Protein AF-A0A915E0U8-F1 (afdb_monomer_lite)

InterPro domains:
  IPR045867 DNA-directed RNA polymerase, subunit beta-prime [PTHR19376] (3-49)

Radius of gyration: 23.23 Å; chains: 1; bounding box: 50×38×50 Å

Sequence (68 aa):
MIRYSFEETVNILVEAAIHCEIDPVKGVSENIMLGQLAKVGTGCFDVVLDKKNARRGWKFKLVSSQVP

Secondary structure (DSSP, 8-state):
-TTTTSS-HHHHHHHHHHTTPPP---SHHHHHHTT---SSGGGGS-----HHHHHHHHHHHHHHTS--

Structure (mmCIF, N/CA/C/O backbone):
data_AF-A0A915E0U8-F1
#
_entry.id   AF-A0A915E0U8-F1
#
loop_
_atom_site.group_PDB
_atom_site.id
_atom_site.type_symbol
_atom_site.label_atom_id
_atom_site.label_alt_id
_atom_site.label_comp_id
_atom_site.label_asym_id
_atom_site.label_entity_id
_atom_site.label_seq_id
_atom_site.pdbx_PDB_ins_code
_atom_site.Cartn_x
_atom_site.Cartn_y
_atom_site.Cartn_z
_atom_site.occupancy
_atom_site.B_iso_or_equiv
_atom_site.auth_seq_id
_atom_site.auth_comp_id
_atom_site.auth_asym_id
_atom_site.auth_atom_id
_atom_site.pdbx_PDB_model_num
ATOM 1 N N . MET A 1 1 ? 8.933 -3.844 -8.031 1.00 65.88 1 MET A N 1
ATOM 2 C CA . MET A 1 1 ? 8.770 -2.376 -8.086 1.00 65.88 1 MET A CA 1
ATOM 3 C C . MET A 1 1 ? 10.007 -1.645 -7.638 1.00 65.88 1 MET A C 1
ATOM 5 O O . MET A 1 1 ? 10.530 -0.856 -8.411 1.00 65.88 1 MET A O 1
ATOM 9 N N . ILE A 1 2 ? 10.557 -1.985 -6.472 1.00 69.50 2 ILE A N 1
ATOM 10 C CA . ILE A 1 2 ? 11.794 -1.384 -5.942 1.00 69.50 2 ILE A CA 1
ATOM 11 C C . ILE A 1 2 ? 12.957 -1.331 -6.959 1.00 69.50 2 ILE A C 1
ATOM 13 O O . ILE A 1 2 ? 13.680 -0.341 -6.996 1.00 69.50 2 ILE A O 1
ATOM 17 N N . ARG A 1 3 ? 13.131 -2.351 -7.816 1.00 70.62 3 ARG A N 1
ATOM 18 C CA . ARG A 1 3 ? 14.241 -2.388 -8.789 1.00 70.62 3 ARG A CA 1
ATOM 19 C C . ARG A 1 3 ? 14.052 -1.495 -10.017 1.00 70.62 3 ARG A C 1
ATOM 21 O O . ARG A 1 3 ? 15.024 -0.925 -10.474 1.00 70.62 3 ARG A O 1
ATOM 28 N N . TYR A 1 4 ? 12.829 -1.331 -10.523 1.00 74.12 4 TYR A N 1
ATOM 29 C CA . TYR A 1 4 ? 12.570 -0.461 -11.680 1.00 74.12 4 TYR A CA 1
ATOM 30 C C . TYR A 1 4 ? 12.282 0.994 -11.283 1.00 74.12 4 TYR A C 1
ATOM 32 O O . TYR A 1 4 ? 12.134 1.848 -12.149 1.00 74.12 4 TYR A O 1
ATOM 40 N N . SER A 1 5 ? 12.204 1.299 -9.981 1.00 72.25 5 SER A N 1
ATOM 41 C CA . SER A 1 5 ? 12.062 2.674 -9.489 1.00 72.25 5 SER A CA 1
ATOM 42 C C . SER A 1 5 ? 13.355 3.497 -9.522 1.00 72.25 5 SER A C 1
ATOM 44 O O . SER A 1 5 ? 13.306 4.682 -9.194 1.00 72.25 5 SER A O 1
ATOM 46 N N . PHE A 1 6 ? 14.499 2.909 -9.899 1.00 70.19 6 PHE A N 1
ATOM 47 C CA . PHE A 1 6 ? 15.771 3.629 -9.958 1.00 70.19 6 PHE A CA 1
ATOM 48 C C . PHE A 1 6 ? 16.699 3.073 -11.052 1.00 70.19 6 PHE A C 1
ATOM 50 O O . PHE A 1 6 ? 17.289 2.017 -10.865 1.00 70.19 6 PHE A O 1
ATOM 57 N N . GLU A 1 7 ? 16.794 3.822 -12.161 1.00 69.38 7 GLU A N 1
ATOM 58 C CA . GLU A 1 7 ? 17.523 3.527 -13.414 1.00 69.38 7 GLU A CA 1
ATOM 59 C C . GLU A 1 7 ? 17.215 2.157 -14.074 1.00 69.38 7 GLU A C 1
ATOM 61 O O . GLU A 1 7 ? 16.697 1.237 -13.458 1.00 69.38 7 GLU A O 1
ATOM 66 N N . GLU A 1 8 ? 17.391 2.051 -15.398 1.00 73.06 8 GLU A N 1
ATOM 67 C CA . GLU A 1 8 ? 17.076 0.837 -16.195 1.00 73.06 8 GLU A CA 1
ATOM 68 C C . GLU A 1 8 ? 15.627 0.280 -16.105 1.00 73.06 8 GLU A C 1
ATOM 70 O O . GLU A 1 8 ? 15.375 -0.913 -16.279 1.00 73.06 8 GLU A O 1
ATOM 75 N N . THR A 1 9 ? 14.636 1.161 -15.930 1.00 76.44 9 THR A N 1
ATOM 76 C CA . THR A 1 9 ? 13.195 0.826 -15.792 1.00 76.44 9 THR A CA 1
ATOM 77 C C . THR A 1 9 ? 12.660 -0.165 -16.842 1.00 76.44 9 THR A C 1
ATOM 79 O O . THR A 1 9 ? 11.919 -1.086 -16.504 1.00 76.44 9 THR A O 1
ATOM 82 N N . VAL A 1 10 ? 13.005 0.019 -18.123 1.00 82.56 10 VAL A N 1
ATOM 83 C CA . VAL A 1 10 ? 12.415 -0.755 -19.235 1.00 82.56 10 VAL A CA 1
ATOM 84 C C . VAL A 1 10 ? 12.936 -2.190 -19.267 1.00 82.56 10 VAL A C 1
ATOM 86 O O . VAL A 1 10 ? 12.150 -3.115 -19.455 1.00 82.56 10 VAL A O 1
ATOM 89 N N . ASN A 1 11 ? 14.239 -2.388 -19.057 1.00 83.62 11 ASN A N 1
ATOM 90 C CA . ASN A 1 11 ? 14.860 -3.710 -19.139 1.00 83.62 11 ASN A CA 1
ATOM 91 C C . ASN A 1 11 ? 14.322 -4.640 -18.038 1.00 83.62 11 ASN A C 1
ATOM 93 O O . ASN A 1 11 ? 13.899 -5.762 -18.304 1.00 83.62 11 ASN A O 1
ATOM 97 N N . ILE A 1 12 ? 14.219 -4.105 -16.819 1.00 84.31 12 ILE A N 1
ATOM 98 C CA . ILE A 1 12 ? 13.702 -4.820 -15.647 1.00 84.31 12 ILE A CA 1
ATOM 99 C C . ILE A 1 12 ? 12.213 -5.161 -15.820 1.00 84.31 12 ILE A C 1
ATOM 101 O O . ILE A 1 12 ? 11.773 -6.239 -15.426 1.00 84.31 12 ILE A O 1
ATOM 105 N N . LEU A 1 13 ? 11.422 -4.270 -16.433 1.00 85.00 13 LEU A N 1
ATOM 106 C CA . LEU A 1 13 ? 10.001 -4.527 -16.686 1.00 85.00 13 LEU A CA 1
ATOM 107 C C . LEU A 1 13 ? 9.794 -5.656 -17.707 1.00 85.00 13 LEU A C 1
ATOM 109 O O . LEU A 1 13 ? 8.900 -6.484 -17.540 1.00 85.00 13 LEU A O 1
ATOM 113 N N . VAL A 1 14 ? 1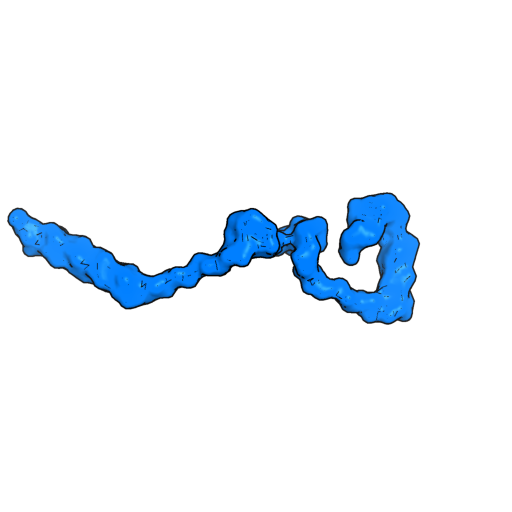0.619 -5.695 -18.757 1.00 87.75 14 VAL A N 1
ATOM 114 C CA . VAL A 1 14 ? 10.566 -6.740 -19.790 1.00 87.75 14 VAL A CA 1
ATOM 115 C C . VAL A 1 14 ? 10.962 -8.097 -19.208 1.00 87.75 14 VAL A C 1
ATOM 117 O O . VAL A 1 14 ? 10.268 -9.083 -19.445 1.00 87.75 14 VAL A O 1
ATOM 120 N N . GLU A 1 15 ? 12.020 -8.153 -18.400 1.00 87.25 15 GLU A N 1
ATOM 121 C CA . GLU A 1 15 ? 12.445 -9.385 -17.727 1.00 87.25 15 GLU A CA 1
ATOM 122 C C . GLU A 1 15 ? 11.365 -9.915 -16.769 1.00 87.25 15 GLU A C 1
ATOM 124 O O . GLU A 1 15 ? 11.031 -11.101 -16.812 1.00 87.25 15 GLU A O 1
ATOM 129 N N . ALA A 1 16 ? 10.741 -9.035 -15.982 1.00 86.25 16 ALA A N 1
ATOM 130 C CA . ALA A 1 16 ? 9.636 -9.394 -15.094 1.00 86.25 16 ALA A CA 1
ATOM 131 C C . ALA A 1 16 ? 8.400 -9.902 -15.862 1.00 86.25 16 ALA A C 1
ATOM 133 O O . ALA A 1 16 ? 7.743 -10.847 -15.422 1.00 86.25 16 ALA A O 1
ATOM 134 N N . ALA A 1 17 ? 8.092 -9.315 -17.027 1.00 88.06 17 ALA A N 1
ATOM 135 C CA . ALA A 1 17 ? 6.977 -9.744 -17.872 1.00 88.06 17 ALA A CA 1
ATOM 136 C C . ALA A 1 17 ? 7.206 -11.140 -18.474 1.00 88.06 17 ALA A C 1
ATOM 138 O O . ALA A 1 17 ? 6.284 -11.955 -18.495 1.00 88.06 17 ALA A O 1
ATOM 139 N N . ILE A 1 18 ? 8.435 -11.439 -18.912 1.00 92.75 18 ILE A N 1
ATOM 140 C CA . ILE A 1 18 ? 8.812 -12.763 -19.434 1.00 92.75 18 ILE A CA 1
ATOM 141 C C . ILE A 1 18 ? 8.672 -13.837 -18.347 1.00 92.75 18 ILE A C 1
ATOM 143 O O . ILE A 1 18 ? 8.170 -14.927 -18.619 1.00 92.75 18 ILE A O 1
ATOM 147 N N . HIS A 1 19 ? 9.066 -13.523 -17.112 1.00 90.75 19 HIS A N 1
ATOM 148 C CA . HIS A 1 19 ? 9.014 -14.458 -15.985 1.00 90.75 19 HIS A CA 1
ATOM 149 C C . HIS A 1 19 ? 7.678 -14.455 -15.224 1.00 90.75 19 HIS A C 1
ATOM 151 O O . HIS A 1 19 ? 7.533 -15.206 -14.260 1.00 90.75 19 HIS A O 1
ATOM 157 N N . CYS A 1 20 ? 6.693 -13.652 -15.651 1.00 88.00 20 CYS A N 1
ATOM 158 C CA . CYS A 1 20 ? 5.416 -13.467 -14.95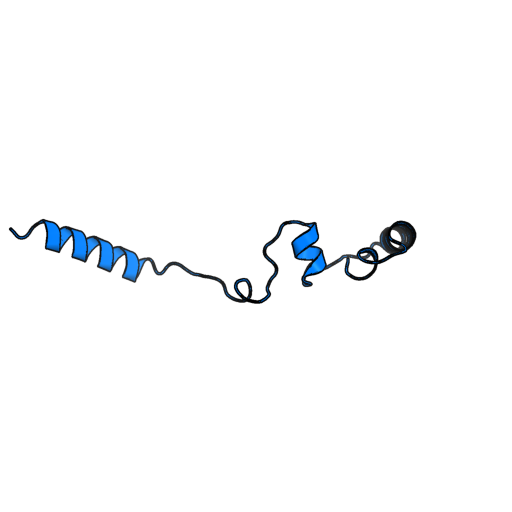2 1.00 88.00 20 CYS A CA 1
ATOM 159 C C . CYS A 1 20 ? 5.599 -13.166 -13.451 1.00 88.00 20 CYS A C 1
ATOM 161 O O 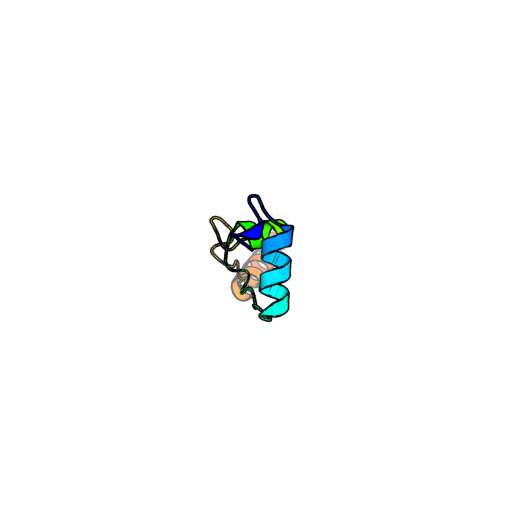. CYS A 1 20 ? 4.909 -13.734 -12.601 1.00 88.00 20 CYS A O 1
ATOM 163 N N . GLU A 1 21 ? 6.546 -12.286 -13.116 1.00 86.44 21 GLU A N 1
ATOM 164 C CA . GLU A 1 21 ? 6.793 -11.902 -11.728 1.00 86.44 21 GLU A CA 1
ATOM 165 C C . GLU A 1 21 ? 5.583 -11.170 -11.133 1.00 86.44 21 GLU A C 1
ATOM 167 O O . GLU A 1 21 ? 5.053 -10.217 -11.705 1.00 86.44 21 GLU A O 1
ATOM 172 N N . ILE A 1 22 ? 5.158 -11.605 -9.945 1.00 85.56 22 ILE A N 1
ATOM 173 C CA . ILE A 1 22 ? 4.067 -10.982 -9.195 1.00 85.56 22 ILE A CA 1
ATOM 174 C C . ILE A 1 22 ? 4.674 -10.147 -8.073 1.00 85.56 22 ILE A C 1
ATOM 176 O O . ILE A 1 22 ? 5.336 -10.678 -7.179 1.00 85.56 22 ILE A O 1
ATOM 180 N N . ASP A 1 23 ? 4.408 -8.845 -8.095 1.00 83.56 23 ASP A N 1
ATOM 181 C CA . ASP A 1 23 ? 4.848 -7.932 -7.047 1.00 83.56 23 ASP A CA 1
ATOM 182 C C . ASP A 1 23 ? 3.798 -7.827 -5.924 1.00 83.56 23 ASP A C 1
ATOM 184 O O . ASP A 1 23 ? 2.657 -7.440 -6.191 1.00 83.56 23 ASP A O 1
ATOM 188 N N . PRO A 1 24 ? 4.140 -8.153 -4.663 1.00 82.25 24 PRO A N 1
ATOM 189 C CA . PRO A 1 24 ? 3.204 -8.084 -3.546 1.00 82.25 24 PRO A CA 1
ATOM 190 C C . PRO A 1 24 ? 2.910 -6.669 -3.003 1.00 82.25 24 PRO A C 1
ATOM 192 O O . PRO A 1 24 ? 2.142 -6.581 -2.044 1.00 82.25 24 PRO A O 1
ATOM 195 N N . VAL A 1 25 ? 3.477 -5.586 -3.554 1.00 83.81 25 VAL A N 1
ATOM 196 C CA . VAL A 1 25 ? 3.147 -4.179 -3.211 1.00 83.81 25 VAL A CA 1
ATOM 197 C C . VAL A 1 25 ? 3.191 -3.885 -1.691 1.00 83.81 25 VAL A C 1
ATOM 199 O O . VAL A 1 25 ? 2.277 -3.325 -1.083 1.00 83.81 25 VAL A O 1
ATOM 202 N N . LYS A 1 26 ? 4.257 -4.312 -1.014 1.00 82.12 26 LYS A N 1
ATOM 203 C CA . LYS A 1 26 ? 4.449 -4.140 0.442 1.00 82.12 26 LYS A CA 1
ATOM 204 C C . LYS A 1 26 ? 5.381 -2.988 0.819 1.00 82.12 26 LYS A C 1
ATOM 206 O O . LYS A 1 26 ? 5.327 -2.509 1.949 1.00 82.12 26 LYS A O 1
ATOM 211 N N . GLY A 1 27 ? 6.248 -2.571 -0.088 1.00 83.00 27 GLY A N 1
ATOM 212 C CA . GLY A 1 27 ? 7.220 -1.500 0.069 1.00 83.00 27 GLY A CA 1
ATOM 213 C C . GLY A 1 27 ? 6.610 -0.100 0.033 1.00 83.00 27 GLY A C 1
ATOM 214 O O . GLY A 1 27 ? 5.421 0.106 -0.205 1.00 83.00 27 GLY A O 1
ATOM 215 N N . VAL A 1 28 ? 7.450 0.900 0.286 1.00 84.38 28 VAL A N 1
ATOM 216 C CA . VAL A 1 28 ? 7.028 2.307 0.300 1.00 84.38 28 VAL A CA 1
ATOM 217 C C . VAL A 1 28 ? 6.911 2.852 -1.123 1.00 84.38 28 VAL A C 1
ATOM 219 O O . VAL A 1 28 ? 5.888 3.438 -1.462 1.00 84.38 28 VAL A O 1
ATOM 222 N N . SER A 1 29 ? 7.914 2.607 -1.971 1.00 85.12 29 SER A N 1
ATOM 223 C CA . SER A 1 29 ? 7.959 3.119 -3.348 1.00 85.12 29 SER A CA 1
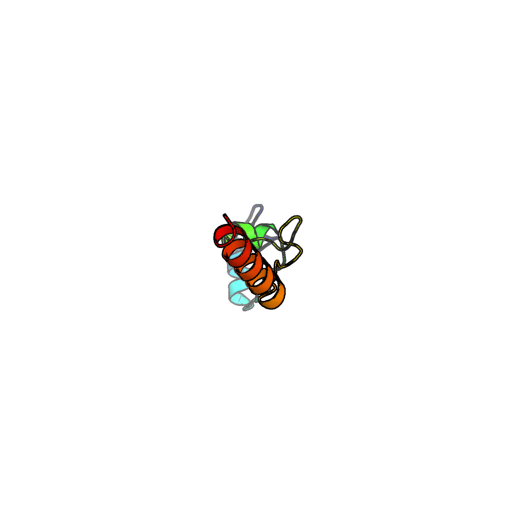ATOM 224 C C . SER A 1 29 ? 6.781 2.638 -4.192 1.00 85.12 29 SER A C 1
ATOM 226 O O . SER A 1 29 ? 6.174 3.427 -4.904 1.00 85.12 29 SER A O 1
ATOM 228 N N . GLU A 1 30 ? 6.411 1.365 -4.071 1.00 85.06 30 GLU A N 1
ATOM 229 C CA . GLU A 1 30 ? 5.269 0.789 -4.785 1.00 85.06 30 GLU A CA 1
ATOM 230 C C . GLU A 1 30 ? 3.917 1.342 -4.363 1.00 85.06 30 GLU A C 1
ATOM 232 O O . GLU A 1 30 ? 3.096 1.689 -5.212 1.00 85.06 30 GLU A O 1
ATOM 237 N N . ASN A 1 31 ? 3.715 1.508 -3.058 1.00 84.50 31 ASN A N 1
ATOM 238 C CA . ASN A 1 31 ? 2.510 2.141 -2.547 1.00 84.50 31 ASN A CA 1
ATOM 239 C C . ASN A 1 31 ? 2.427 3.611 -2.991 1.00 84.50 31 ASN A C 1
ATOM 241 O O . ASN A 1 31 ? 1.361 4.054 -3.407 1.00 84.50 31 ASN A O 1
ATOM 245 N N . ILE A 1 32 ? 3.549 4.343 -3.010 1.00 85.75 32 ILE A N 1
ATOM 246 C CA . ILE A 1 32 ? 3.599 5.720 -3.532 1.00 85.75 32 ILE A CA 1
ATOM 247 C C . ILE A 1 32 ? 3.256 5.760 -5.027 1.00 85.75 32 ILE A C 1
ATOM 249 O O . ILE A 1 32 ? 2.426 6.567 -5.438 1.00 85.75 32 ILE A O 1
ATOM 253 N N . MET A 1 33 ? 3.857 4.888 -5.840 1.00 85.06 33 MET A N 1
ATOM 254 C CA . MET A 1 33 ? 3.630 4.854 -7.290 1.00 85.06 33 MET A CA 1
ATOM 255 C C . MET A 1 33 ? 2.185 4.489 -7.661 1.00 85.06 33 MET A C 1
ATOM 257 O O . MET A 1 33 ? 1.672 4.987 -8.660 1.00 85.06 33 MET A O 1
ATOM 261 N N . LEU A 1 34 ? 1.514 3.662 -6.853 1.00 85.94 34 LEU A N 1
ATOM 262 C CA . LEU A 1 34 ? 0.103 3.296 -7.035 1.00 85.94 34 LEU A CA 1
ATOM 263 C C . LEU A 1 34 ? -0.879 4.252 -6.336 1.00 85.94 34 LEU A C 1
ATOM 265 O O . LEU A 1 34 ? -2.091 4.060 -6.433 1.00 85.94 34 LEU A O 1
ATOM 269 N N . GLY A 1 35 ? -0.385 5.264 -5.616 1.00 84.75 35 GLY A N 1
ATOM 270 C CA . GLY A 1 35 ? -1.218 6.205 -4.861 1.00 84.75 35 GLY A CA 1
ATOM 271 C C . GLY A 1 35 ? -1.918 5.592 -3.642 1.00 84.75 35 GLY A C 1
ATOM 272 O O . GLY A 1 35 ? -2.912 6.134 -3.161 1.00 84.75 35 GLY A O 1
ATOM 273 N N . GLN A 1 36 ? -1.426 4.460 -3.140 1.00 84.50 36 GLN A N 1
ATOM 274 C CA . GLN A 1 36 ? -1.932 3.796 -1.943 1.00 84.50 36 GLN A CA 1
ATOM 275 C C . GLN A 1 36 ? -1.203 4.305 -0.694 1.00 84.50 36 GLN A C 1
ATOM 277 O O . GLN A 1 36 ? -0.028 4.676 -0.735 1.00 84.50 36 GLN A O 1
ATOM 282 N N . LEU A 1 37 ? -1.890 4.309 0.453 1.00 83.69 37 LEU A N 1
ATOM 283 C CA . LEU A 1 37 ? -1.249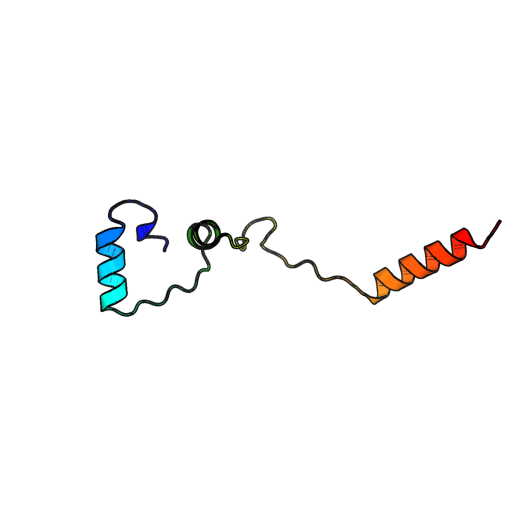 4.653 1.720 1.00 83.69 37 LEU A CA 1
ATOM 284 C C . LEU A 1 37 ? -0.236 3.559 2.083 1.00 83.69 37 LEU A C 1
ATOM 286 O O . LEU A 1 37 ? -0.611 2.434 2.415 1.00 83.69 37 LEU A O 1
ATOM 290 N N . ALA A 1 38 ? 1.050 3.899 2.025 1.00 83.69 38 ALA A N 1
ATOM 291 C CA . ALA A 1 38 ? 2.112 2.990 2.426 1.00 83.69 38 ALA A CA 1
ATOM 292 C C . ALA A 1 38 ? 1.968 2.617 3.909 1.00 83.69 38 ALA A C 1
ATOM 294 O O . ALA A 1 38 ? 1.726 3.479 4.757 1.00 83.69 38 ALA A O 1
ATOM 295 N N . LYS A 1 39 ? 2.172 1.334 4.231 1.00 79.31 39 LYS A N 1
ATOM 296 C CA . LYS A 1 39 ? 2.122 0.799 5.605 1.00 79.31 39 LYS A CA 1
ATOM 297 C C . LYS A 1 39 ? 3.371 1.165 6.415 1.00 79.31 39 LYS A C 1
ATOM 299 O O . LYS A 1 39 ? 4.064 0.305 6.948 1.00 79.31 39 LYS A O 1
ATOM 304 N N . VAL A 1 40 ? 3.685 2.454 6.470 1.00 80.88 40 VAL A N 1
ATOM 305 C CA . VAL A 1 40 ? 4.821 3.028 7.193 1.00 80.88 40 VAL A CA 1
ATOM 306 C C . VAL A 1 40 ? 4.353 4.268 7.954 1.00 80.88 40 VAL A C 1
ATOM 308 O O . VAL A 1 40 ? 3.440 4.969 7.517 1.00 80.88 40 VAL A O 1
ATOM 311 N N . GLY A 1 41 ? 4.944 4.538 9.120 1.00 84.75 41 GLY A N 1
ATOM 312 C CA . GLY A 1 41 ? 4.568 5.689 9.946 1.00 84.75 41 GLY A CA 1
ATOM 313 C C . GLY A 1 41 ? 3.090 5.659 10.355 1.00 84.75 41 GLY A C 1
ATOM 314 O O . GLY A 1 41 ? 2.636 4.706 10.983 1.00 84.75 41 GLY A O 1
ATOM 315 N N . THR A 1 42 ? 2.331 6.693 9.986 1.00 82.31 42 THR A N 1
ATOM 316 C CA . THR A 1 42 ? 0.892 6.824 10.286 1.00 82.31 42 THR A CA 1
ATOM 317 C C . THR A 1 42 ? 0.014 5.793 9.577 1.00 82.31 42 THR A C 1
ATOM 319 O O . THR A 1 42 ? -1.081 5.522 10.050 1.00 82.31 42 THR A O 1
ATOM 322 N N . GLY A 1 43 ? 0.490 5.189 8.483 1.00 77.44 43 GLY A N 1
ATOM 323 C CA . GLY A 1 43 ? -0.187 4.080 7.802 1.00 77.44 43 GLY A CA 1
ATOM 324 C C . GLY A 1 43 ? 0.120 2.698 8.395 1.00 77.44 43 GLY A C 1
ATOM 325 O O . GLY A 1 43 ? -0.335 1.691 7.860 1.00 77.44 43 GLY A O 1
ATOM 326 N N . CYS A 1 44 ? 0.920 2.617 9.467 1.00 83.19 44 CYS A N 1
ATOM 327 C CA . CYS A 1 44 ? 1.319 1.353 10.104 1.00 83.19 44 CYS A CA 1
ATOM 328 C C . CYS A 1 44 ? 0.200 0.719 10.957 1.00 83.19 44 CYS A C 1
ATOM 330 O O . CYS A 1 44 ? 0.260 -0.462 11.293 1.00 83.19 44 CYS A O 1
ATOM 332 N N . PHE A 1 45 ? -0.833 1.487 11.304 1.00 82.12 45 PHE A N 1
ATOM 333 C CA . PHE A 1 45 ? -1.981 1.020 12.076 1.00 82.12 45 PHE A CA 1
ATOM 334 C C . PHE A 1 45 ? -3.284 1.460 11.414 1.00 82.12 45 PHE A C 1
ATOM 336 O O . PHE A 1 45 ? -3.335 2.486 10.739 1.00 82.12 45 PHE A O 1
ATOM 343 N N . ASP A 1 46 ? -4.337 0.674 11.621 1.00 82.44 46 ASP A N 1
ATOM 344 C CA . ASP A 1 46 ? -5.676 1.003 11.142 1.00 82.44 46 ASP A CA 1
ATOM 345 C C . ASP A 1 46 ? -6.499 1.640 12.269 1.00 82.44 46 ASP A C 1
ATOM 347 O O . ASP A 1 46 ? -6.392 1.254 13.439 1.00 82.44 46 ASP A O 1
ATOM 351 N N . VAL A 1 47 ? -7.320 2.629 11.924 1.00 85.44 47 VAL A N 1
ATOM 352 C CA . VAL A 1 47 ? -8.183 3.331 12.877 1.00 85.44 47 VAL A CA 1
ATOM 353 C C . VAL A 1 47 ? -9.586 2.763 12.765 1.00 85.44 47 VAL A C 1
ATOM 355 O O . VAL A 1 47 ? -10.347 3.081 11.853 1.00 85.44 47 VAL A O 1
ATOM 358 N N . VAL A 1 48 ? -9.960 1.942 13.742 1.00 87.81 48 VAL A N 1
ATOM 359 C CA . VAL A 1 48 ? -11.289 1.330 13.792 1.00 87.81 48 VAL A CA 1
ATOM 360 C C . VAL A 1 48 ? -12.231 2.174 14.651 1.00 87.81 48 VAL A C 1
ATOM 362 O O . VAL A 1 48 ? -11.937 2.490 15.805 1.00 87.81 48 VAL A O 1
ATOM 365 N N . LEU A 1 49 ? -13.405 2.513 14.110 1.00 86.12 49 LEU A N 1
ATOM 366 C CA . LEU A 1 49 ? -14.433 3.243 14.851 1.00 86.12 49 LEU A CA 1
ATOM 367 C C . LEU A 1 49 ? -15.162 2.326 15.843 1.00 86.12 49 LEU A C 1
ATOM 369 O O . LEU A 1 49 ? -15.928 1.439 15.452 1.00 86.12 49 LEU A O 1
ATOM 373 N N . ASP A 1 50 ? -15.032 2.616 17.137 1.00 88.12 50 ASP A N 1
ATOM 374 C CA . ASP A 1 50 ? -15.864 1.982 18.157 1.00 88.12 50 ASP A CA 1
ATOM 375 C C . ASP A 1 50 ? -17.285 2.574 18.173 1.00 88.12 50 ASP A C 1
ATOM 377 O O . ASP A 1 50 ? -17.578 3.614 18.775 1.00 88.12 50 ASP A O 1
ATOM 381 N N . LYS A 1 51 ? -18.209 1.844 17.540 1.00 85.62 51 LYS A N 1
ATOM 382 C CA . LYS A 1 51 ? -19.634 2.195 17.446 1.00 85.62 51 LYS A CA 1
ATOM 383 C C . LYS A 1 51 ? -20.323 2.311 18.811 1.00 85.62 51 LYS A C 1
ATOM 385 O O . LYS A 1 51 ? -21.277 3.083 18.941 1.00 85.62 51 LYS A O 1
ATOM 390 N N . LYS A 1 52 ? -19.897 1.555 19.833 1.00 83.31 52 LYS A N 1
ATOM 391 C CA . LYS A 1 52 ? -20.541 1.581 21.160 1.00 83.31 52 LYS A CA 1
ATOM 392 C C . LYS A 1 52 ? -20.209 2.879 21.886 1.00 83.31 52 LYS A C 1
ATOM 394 O O . LYS A 1 52 ? -21.118 3.536 22.400 1.00 83.31 52 LYS A O 1
ATOM 399 N N . ASN A 1 53 ? -18.938 3.271 21.870 1.00 79.81 53 ASN A N 1
ATOM 400 C CA . ASN A 1 53 ? -18.487 4.521 22.471 1.00 79.81 53 ASN A CA 1
ATOM 401 C C . ASN A 1 53 ? -18.962 5.754 21.690 1.00 79.81 53 ASN A C 1
ATOM 403 O O . ASN A 1 53 ? -19.435 6.705 22.314 1.00 79.81 53 ASN A O 1
ATOM 407 N N . ALA A 1 54 ? -18.975 5.707 20.353 1.00 78.44 54 ALA A N 1
ATOM 408 C CA . ALA A 1 54 ? -19.529 6.784 19.527 1.00 78.44 54 ALA A CA 1
ATOM 409 C C . ALA A 1 54 ? -21.018 7.044 19.834 1.00 78.44 54 ALA A C 1
ATOM 411 O O . ALA A 1 54 ? -21.431 8.182 20.067 1.00 78.44 54 ALA A O 1
ATOM 412 N N . ARG A 1 55 ? -21.831 5.982 19.936 1.00 78.69 55 ARG A N 1
ATOM 413 C CA . ARG A 1 55 ? -23.258 6.094 20.283 1.00 78.69 55 ARG A CA 1
ATOM 414 C C . ARG A 1 55 ? -23.480 6.603 21.708 1.00 78.69 55 ARG A C 1
ATOM 416 O O . ARG A 1 55 ? -24.437 7.337 21.945 1.00 78.69 55 ARG A O 1
ATOM 423 N N . ARG A 1 56 ? -22.623 6.221 22.660 1.00 76.69 56 ARG A N 1
ATOM 424 C CA . ARG A 1 56 ? -22.683 6.714 24.045 1.00 76.69 56 ARG A CA 1
ATOM 425 C C . ARG A 1 56 ? -22.388 8.214 24.115 1.00 76.69 56 ARG A C 1
ATOM 427 O O . ARG A 1 56 ? -23.131 8.926 24.780 1.00 76.69 56 ARG A O 1
ATOM 434 N N . GLY A 1 57 ? -21.377 8.691 23.387 1.00 77.25 57 GLY A N 1
ATOM 435 C CA . GLY A 1 57 ? -21.075 10.122 23.275 1.00 77.25 57 GLY A CA 1
ATOM 436 C C . GLY A 1 57 ? -22.217 10.918 22.637 1.00 77.25 57 GLY A C 1
ATOM 437 O O . GLY A 1 57 ? -22.601 11.965 23.152 1.00 77.25 57 GLY A O 1
ATOM 438 N N . TRP A 1 58 ? -22.831 10.381 21.578 1.00 76.50 58 TRP A N 1
ATOM 439 C CA . TRP A 1 58 ? -23.982 11.015 20.926 1.00 76.50 58 TRP A CA 1
ATOM 440 C C . TRP A 1 58 ? -25.199 11.114 21.855 1.00 76.50 58 TRP A C 1
ATOM 442 O O . TRP A 1 58 ? -25.827 12.165 21.948 1.00 76.50 58 TRP A O 1
ATOM 452 N N . LYS A 1 59 ? -25.501 10.040 22.601 1.00 71.94 59 LYS A N 1
ATOM 453 C CA . LYS A 1 59 ? -26.571 10.036 23.612 1.00 71.94 59 LYS A CA 1
ATOM 454 C C . LYS A 1 59 ? -26.291 11.004 24.761 1.00 71.94 59 LYS A C 1
ATOM 456 O O . LYS A 1 59 ? -27.209 11.685 25.195 1.00 71.94 59 LYS A O 1
ATOM 461 N N . PHE A 1 60 ? -25.045 11.089 25.226 1.00 73.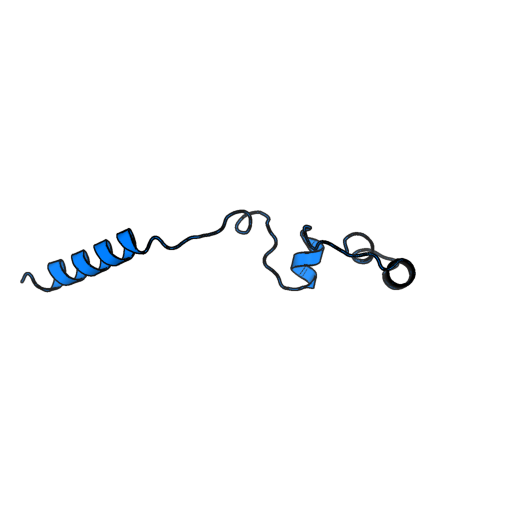12 60 PHE A N 1
ATOM 462 C CA . PHE A 1 60 ? -24.650 12.024 26.281 1.00 73.12 60 PHE A CA 1
ATOM 463 C C . PHE A 1 60 ? -24.852 13.484 25.854 1.00 73.12 60 PHE A C 1
ATOM 465 O O . PHE A 1 60 ? -25.409 14.265 26.617 1.00 73.12 60 PHE A O 1
ATOM 472 N N . LYS A 1 61 ? -24.486 13.833 24.612 1.00 70.56 61 LYS A N 1
ATOM 473 C CA . LYS A 1 61 ? -24.675 15.185 24.062 1.00 70.56 61 LYS A CA 1
ATOM 474 C C . LYS A 1 61 ? -26.150 15.546 23.850 1.00 70.56 61 LYS A C 1
ATOM 476 O O . LYS A 1 61 ? -26.537 16.692 24.046 1.00 70.56 61 LYS A O 1
ATOM 481 N N . LEU A 1 62 ? -26.972 14.568 23.468 1.00 72.75 62 LEU A N 1
ATOM 482 C CA . LEU A 1 62 ? -28.424 14.743 23.357 1.00 72.75 62 LEU A CA 1
ATOM 483 C C . LEU A 1 62 ? -29.062 14.982 24.726 1.00 72.75 62 LEU A C 1
ATOM 485 O O . LEU A 1 62 ? -29.818 15.931 24.879 1.00 72.75 62 LEU A O 1
ATOM 489 N N . VAL A 1 63 ? -28.692 14.180 25.728 1.00 69.44 63 VAL A N 1
ATOM 490 C CA . VAL A 1 63 ? -29.180 14.355 27.101 1.00 69.44 63 VAL A CA 1
ATOM 491 C C . VAL A 1 63 ? -28.729 15.697 27.680 1.00 69.44 63 VAL A C 1
ATOM 493 O O . VAL A 1 63 ? -29.555 16.390 28.257 1.00 69.44 63 VAL A O 1
ATOM 496 N N . SER A 1 64 ? -27.476 16.123 27.475 1.00 64.81 64 SER A N 1
ATOM 497 C CA . SER A 1 64 ? -26.996 17.418 27.986 1.00 64.81 64 SER A CA 1
ATOM 498 C C . SER A 1 64 ? -27.626 18.631 27.293 1.00 64.81 64 SER A C 1
ATOM 500 O O . SER A 1 64 ? -27.631 19.709 27.866 1.00 64.81 64 SER A O 1
ATOM 502 N N . SER A 1 65 ? -28.134 18.478 26.066 1.00 64.81 65 SER A N 1
ATOM 503 C CA . SER A 1 65 ? -28.849 19.536 25.334 1.00 64.81 65 SER A CA 1
ATOM 504 C C . SER A 1 65 ? -30.326 19.653 25.728 1.00 64.81 65 SER A C 1
ATOM 506 O O . SER A 1 65 ? -30.995 20.586 25.288 1.00 64.81 65 SER A O 1
ATOM 508 N N . GLN A 1 66 ? -30.847 18.691 26.492 1.00 62.53 66 GLN A N 1
ATOM 509 C CA . GLN A 1 66 ? -32.247 18.619 26.916 1.00 62.53 66 GLN A CA 1
ATOM 510 C C . GLN A 1 66 ? -32.444 18.979 28.395 1.00 62.53 66 GLN A C 1
ATOM 512 O O . GLN A 1 66 ? -33.575 18.944 28.879 1.00 62.53 66 GLN A O 1
ATOM 517 N N . VAL A 1 67 ? -31.367 19.342 29.099 1.00 58.09 67 VAL A N 1
ATOM 518 C CA . VAL A 1 67 ? -31.427 19.953 30.431 1.00 58.09 67 VAL A CA 1
ATOM 519 C C . VAL A 1 67 ? -31.286 21.473 30.249 1.00 58.09 67 VAL A C 1
ATOM 521 O O . VAL A 1 67 ? -30.294 21.882 29.642 1.00 58.09 67 VAL A O 1
ATOM 524 N N . PRO A 1 68 ? -32.263 22.295 30.681 1.00 56.97 68 PRO A N 1
ATOM 525 C CA . PRO A 1 68 ? -32.115 23.750 30.718 1.00 56.97 68 PRO A CA 1
ATOM 526 C C . PRO A 1 68 ? -31.059 24.202 31.736 1.00 56.97 68 PRO A C 1
ATOM 528 O O . PRO A 1 68 ? -30.848 23.480 32.739 1.00 56.97 68 PRO A O 1
#

pLDDT: mean 79.68, std 7.88, range [56.97, 92.75]

Foldseek 3Di:
DVVLVDPPNPVVVVVCVVVVPDDPQQDDVSCVVVVHDHCDDVNVDDDDDDPVVVVVVVVVVVVVVPDD

Organism: NCBI:txid166011